Protein AF-A0A6A7GD07-F1 (afdb_monomer_lite)

Structure (mmCIF, N/CA/C/O backbone):
data_AF-A0A6A7GD07-F1
#
_entry.id   AF-A0A6A7GD07-F1
#
loop_
_atom_site.group_PDB
_atom_site.id
_atom_site.type_symbol
_atom_site.label_atom_id
_atom_site.label_alt_id
_atom_site.label_comp_id
_atom_site.label_asym_id
_atom_site.label_entity_id
_atom_site.label_seq_id
_atom_site.pdbx_PDB_ins_code
_atom_site.Cartn_x
_atom_site.Cartn_y
_atom_site.Cartn_z
_atom_site.occupancy
_atom_site.B_iso_or_equiv
_atom_site.auth_seq_id
_atom_site.auth_comp_id
_atom_site.auth_asym_id
_atom_site.auth_atom_id
_atom_site.pdbx_PDB_model_num
ATOM 1 N N . MET A 1 1 ? -8.972 7.023 -4.562 1.00 91.44 1 MET A N 1
ATOM 2 C CA . MET A 1 1 ? -9.581 6.173 -3.518 1.00 91.44 1 MET A CA 1
ATOM 3 C C . MET A 1 1 ? -8.975 6.447 -2.144 1.00 91.44 1 MET A C 1
ATOM 5 O O . MET A 1 1 ? -9.642 7.094 -1.356 1.00 91.44 1 MET A O 1
ATOM 9 N N . GLY A 1 2 ? -7.717 6.067 -1.870 1.00 95.56 2 GLY A N 1
ATOM 10 C CA . GLY A 1 2 ? -7.106 6.215 -0.533 1.00 95.56 2 GLY A CA 1
ATOM 11 C C . GLY A 1 2 ? -7.203 7.604 0.108 1.00 95.56 2 GLY A C 1
ATOM 12 O O . GLY A 1 2 ? -7.513 7.719 1.286 1.00 95.56 2 GLY A O 1
ATOM 13 N N . TYR A 1 3 ? -7.034 8.664 -0.684 1.00 97.50 3 TYR A N 1
ATOM 14 C CA . TYR A 1 3 ? -7.152 10.048 -0.211 1.00 97.50 3 TYR A CA 1
ATOM 15 C C . TYR A 1 3 ? -8.565 10.398 0.274 1.00 97.50 3 TYR A C 1
ATOM 17 O O . TYR A 1 3 ? -8.708 11.039 1.307 1.00 97.50 3 TYR A O 1
ATOM 25 N N . ALA A 1 4 ? -9.601 9.929 -0.427 1.00 96.69 4 ALA A N 1
ATOM 26 C CA . ALA A 1 4 ? -10.990 10.150 -0.029 1.00 96.69 4 ALA A CA 1
ATOM 27 C C . ALA A 1 4 ? -11.336 9.381 1.257 1.00 96.69 4 ALA A C 1
ATOM 29 O O . ALA A 1 4 ? -12.086 9.879 2.088 1.00 96.69 4 ALA A O 1
ATOM 30 N N . LEU A 1 5 ? -10.752 8.191 1.452 1.00 97.00 5 LEU A N 1
ATOM 31 C CA . LEU A 1 5 ? -10.888 7.440 2.705 1.00 97.00 5 LEU A CA 1
ATOM 32 C C . LEU A 1 5 ? -10.209 8.169 3.868 1.00 97.00 5 LEU A C 1
ATOM 34 O O . LEU A 1 5 ? -10.789 8.263 4.945 1.00 97.00 5 LEU A O 1
ATOM 38 N N . ALA A 1 6 ? -9.009 8.712 3.643 1.00 97.75 6 ALA A N 1
ATOM 39 C CA . ALA A 1 6 ? -8.290 9.503 4.636 1.00 97.75 6 ALA A CA 1
ATOM 40 C C . ALA A 1 6 ? -9.075 10.765 5.035 1.00 97.75 6 ALA A C 1
ATOM 42 O O . ALA A 1 6 ? -9.211 11.054 6.221 1.00 97.75 6 ALA A O 1
ATOM 43 N N . GLU A 1 7 ? -9.636 11.481 4.058 1.00 97.38 7 GLU A N 1
ATOM 44 C CA . GLU A 1 7 ? -10.484 12.649 4.303 1.00 97.38 7 GLU A CA 1
ATOM 45 C C . GLU A 1 7 ? -11.758 12.275 5.070 1.00 97.38 7 GLU A C 1
ATOM 47 O O . GLU A 1 7 ? -12.036 12.868 6.108 1.00 97.38 7 GLU A O 1
ATOM 52 N N . ALA A 1 8 ? -12.481 11.238 4.635 1.00 97.31 8 ALA A N 1
ATOM 53 C CA . ALA A 1 8 ? -13.693 10.781 5.311 1.00 97.31 8 ALA A CA 1
ATOM 54 C C . ALA A 1 8 ? -13.424 10.344 6.761 1.00 97.31 8 ALA A C 1
ATOM 56 O O . ALA A 1 8 ? -14.155 10.737 7.669 1.00 97.31 8 ALA A O 1
ATOM 57 N N . ALA A 1 9 ? -12.353 9.580 7.003 1.00 97.50 9 ALA A N 1
ATOM 58 C CA . ALA A 1 9 ? -11.953 9.181 8.351 1.00 97.50 9 ALA A CA 1
ATOM 59 C C . ALA A 1 9 ? -11.631 10.401 9.226 1.00 97.50 9 ALA A C 1
ATOM 61 O O 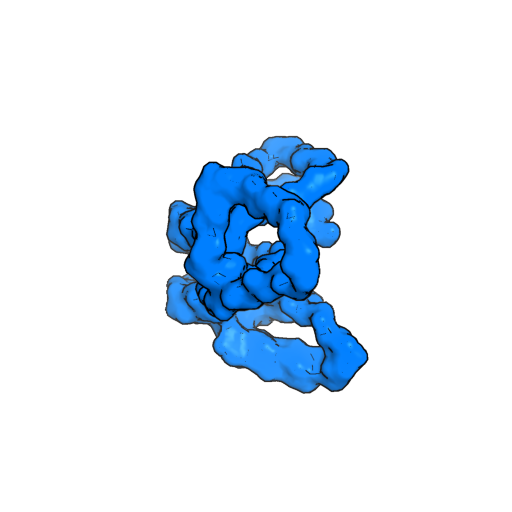. ALA A 1 9 ? -12.073 10.472 10.375 1.00 97.50 9 ALA A O 1
ATOM 62 N N . LYS A 1 10 ? -10.925 11.394 8.670 1.00 97.69 10 LYS A N 1
ATOM 63 C CA . LYS A 1 10 ? -10.626 12.643 9.374 1.00 97.69 10 LYS A CA 1
ATOM 64 C C . LYS A 1 10 ? -11.896 13.431 9.703 1.00 97.69 10 LYS A C 1
ATOM 66 O O . LYS A 1 10 ? -12.039 13.891 10.832 1.00 97.69 10 LYS A O 1
ATOM 71 N N . THR A 1 11 ? -12.833 13.553 8.761 1.00 97.19 11 THR A N 1
ATOM 72 C CA . THR A 1 11 ? -14.136 14.208 8.981 1.00 97.19 11 THR A CA 1
ATOM 73 C C . THR A 1 11 ? -14.947 13.527 10.084 1.00 97.19 11 THR A C 1
ATOM 75 O O . THR A 1 11 ? -15.644 14.202 10.835 1.00 97.19 11 THR A O 1
ATOM 78 N N . LEU A 1 12 ? -14.822 12.205 10.226 1.00 97.62 12 LEU A N 1
ATOM 79 C CA . LEU A 1 12 ? -15.453 11.428 11.297 1.00 97.62 12 LEU A CA 1
ATOM 80 C C . LEU A 1 12 ? -14.703 11.497 12.643 1.00 97.62 12 LEU A C 1
ATOM 82 O O . LEU A 1 12 ? -15.128 10.864 13.606 1.00 97.62 12 LEU A O 1
ATOM 86 N N . GLY A 1 13 ? -13.616 12.271 12.730 1.00 97.62 13 GLY A N 1
ATOM 87 C CA . GLY A 1 13 ? -12.882 12.529 13.971 1.00 97.62 13 GLY A CA 1
ATOM 88 C C . GLY A 1 13 ? -11.681 11.615 14.223 1.00 97.62 13 GLY A C 1
ATOM 89 O O . GLY A 1 13 ? -11.106 11.674 15.308 1.00 97.62 13 GLY A O 1
ATOM 90 N N . ALA A 1 14 ? -11.272 10.788 13.255 1.00 97.88 14 ALA A N 1
ATOM 91 C CA . ALA A 1 14 ? -10.079 9.959 13.404 1.00 97.88 14 ALA A CA 1
ATOM 92 C C . ALA A 1 14 ? -8.781 10.785 13.326 1.00 97.88 14 ALA A C 1
ATOM 94 O O . ALA A 1 14 ? -8.679 11.769 12.584 1.00 97.88 14 ALA A O 1
ATOM 95 N N . ASN A 1 15 ? -7.748 10.322 14.032 1.00 98.25 15 ASN A N 1
ATOM 96 C CA . ASN A 1 15 ? -6.368 10.722 13.767 1.00 98.25 15 ASN A CA 1
ATOM 97 C C . ASN A 1 15 ? -5.856 9.898 12.582 1.00 98.25 15 ASN A C 1
ATOM 99 O O . ASN A 1 15 ? -5.840 8.671 12.642 1.00 98.25 15 ASN A O 1
ATOM 103 N N . VAL A 1 16 ? -5.484 10.564 11.488 1.00 98.31 16 VAL A N 1
ATOM 104 C CA . VAL A 1 16 ? -5.184 9.890 10.218 1.00 98.31 16 VAL A CA 1
ATOM 105 C C . VAL A 1 16 ? -3.720 10.067 9.852 1.00 98.31 16 VAL A C 1
ATOM 107 O O . VAL A 1 16 ? -3.241 11.196 9.732 1.00 98.31 16 VAL A O 1
ATOM 110 N N . ILE A 1 17 ? -3.055 8.939 9.603 1.00 98.56 17 ILE A N 1
ATOM 111 C CA . ILE A 1 17 ? -1.735 8.861 8.979 1.00 98.56 17 ILE A CA 1
ATOM 112 C C . ILE A 1 17 ? -1.931 8.364 7.547 1.00 98.56 17 ILE A C 1
ATOM 114 O O . ILE A 1 17 ? -2.460 7.276 7.319 1.00 98.56 17 ILE A O 1
ATOM 118 N N . LEU A 1 18 ? -1.503 9.160 6.571 1.00 98.44 18 LEU A N 1
ATOM 119 C CA . LEU A 1 18 ? -1.563 8.835 5.152 1.00 98.44 18 LEU A CA 1
ATOM 120 C C . LEU A 1 18 ? -0.148 8.626 4.607 1.00 98.44 18 LEU A C 1
ATOM 122 O O . LEU A 1 18 ? 0.557 9.586 4.289 1.00 98.44 18 LEU A O 1
ATOM 126 N N . VAL A 1 19 ? 0.245 7.359 4.454 1.00 98.50 19 VAL A N 1
ATOM 127 C CA . VAL A 1 19 ? 1.438 6.973 3.687 1.00 98.50 19 VAL A CA 1
ATOM 128 C C . VAL A 1 19 ? 1.064 6.929 2.208 1.00 98.50 19 VAL A C 1
ATOM 130 O O . VAL A 1 19 ? 0.170 6.176 1.819 1.00 98.50 19 VAL A O 1
ATOM 133 N N . SER A 1 20 ? 1.727 7.728 1.370 1.00 98.31 20 SER A N 1
ATOM 134 C CA . SER A 1 20 ? 1.368 7.828 -0.048 1.00 98.31 20 SER A CA 1
ATOM 135 C C . SER A 1 20 ? 2.564 7.823 -0.983 1.00 98.31 20 SER A C 1
ATOM 137 O O . SER A 1 20 ? 3.517 8.581 -0.809 1.00 98.31 20 SER A O 1
ATOM 139 N N . GLY A 1 21 ? 2.430 7.035 -2.052 1.00 97.19 21 GLY A N 1
ATOM 140 C CA . GLY A 1 21 ? 3.246 7.161 -3.254 1.00 97.19 21 GLY A CA 1
ATOM 141 C C . GLY A 1 21 ? 3.007 8.483 -4.005 1.00 97.19 21 GLY A C 1
ATOM 142 O O . GLY A 1 21 ? 2.107 9.255 -3.643 1.00 97.19 21 GLY A O 1
ATOM 143 N N . PRO A 1 22 ? 3.765 8.746 -5.085 1.00 95.50 22 PRO A N 1
ATOM 144 C CA . PRO A 1 22 ? 3.573 9.924 -5.926 1.00 95.50 22 PRO A CA 1
ATOM 145 C C . PRO A 1 22 ? 2.181 9.933 -6.573 1.00 95.50 22 PRO A C 1
ATOM 147 O O . PRO A 1 22 ? 1.750 8.939 -7.152 1.00 95.50 22 PRO A O 1
ATOM 150 N N . THR A 1 23 ? 1.483 11.064 -6.493 1.00 95.75 23 THR A N 1
ATOM 151 C CA . THR A 1 23 ? 0.158 11.258 -7.095 1.00 95.75 23 THR A CA 1
ATOM 152 C C . THR A 1 23 ? -0.097 12.739 -7.370 1.00 95.75 23 THR A C 1
ATOM 154 O O . THR A 1 23 ? 0.530 13.601 -6.755 1.00 95.75 23 THR A O 1
ATOM 157 N N . ASN A 1 24 ? -1.037 13.026 -8.271 1.00 95.25 24 ASN A N 1
ATOM 158 C CA . ASN A 1 24 ? -1.485 14.385 -8.594 1.00 95.25 24 ASN A CA 1
ATOM 159 C C . ASN A 1 24 ? -2.642 14.861 -7.697 1.00 95.25 24 ASN A C 1
ATOM 161 O O . ASN A 1 24 ? -3.201 15.927 -7.933 1.00 95.25 24 ASN A O 1
ATOM 165 N N . LEU A 1 25 ? -3.044 14.059 -6.707 1.00 95.56 25 LEU A N 1
ATOM 166 C CA . LEU A 1 25 ? -4.119 14.406 -5.781 1.00 95.56 25 LEU A CA 1
ATOM 167 C C . LEU A 1 25 ? -3.644 15.412 -4.728 1.00 95.56 25 LEU A C 1
ATOM 169 O O . LEU A 1 25 ? -2.542 15.291 -4.184 1.00 95.56 25 LEU A O 1
ATOM 173 N N . GLU A 1 26 ? -4.510 16.366 -4.398 1.00 95.06 26 GLU A N 1
ATOM 174 C CA . GLU A 1 26 ? -4.282 17.284 -3.286 1.00 95.06 26 GLU A CA 1
ATOM 175 C C . GLU A 1 26 ? -4.299 16.531 -1.957 1.00 95.06 26 GLU A C 1
ATOM 177 O O . GLU A 1 26 ? -5.126 15.650 -1.726 1.00 95.06 26 GLU A O 1
ATOM 182 N N . ARG A 1 27 ? -3.354 16.863 -1.077 1.00 94.25 27 ARG A N 1
ATOM 183 C CA . ARG A 1 27 ? -3.244 16.225 0.238 1.00 94.25 27 ARG A CA 1
ATOM 184 C C . ARG A 1 27 ? -4.442 16.635 1.099 1.00 94.25 27 ARG A C 1
ATOM 186 O O . ARG A 1 27 ? -4.711 17.836 1.175 1.00 94.25 27 ARG A O 1
ATOM 193 N N . PRO A 1 28 ? -5.115 15.690 1.783 1.00 93.81 28 PRO A N 1
ATOM 194 C CA . PRO A 1 28 ? -6.159 16.038 2.734 1.00 93.81 28 PRO A CA 1
ATOM 195 C C . PRO A 1 28 ? -5.602 16.967 3.816 1.00 93.81 28 PRO A C 1
ATOM 197 O O . PRO A 1 28 ? -4.434 16.866 4.201 1.00 93.81 28 PRO A O 1
ATOM 200 N N . LYS A 1 29 ? -6.425 17.895 4.300 1.00 93.44 29 LYS A N 1
ATOM 201 C CA . LYS A 1 29 ? -6.032 18.788 5.395 1.00 93.44 29 LYS A CA 1
ATOM 202 C C . LYS A 1 29 ? -6.016 18.016 6.712 1.00 93.44 29 LYS A C 1
ATOM 204 O O . LYS A 1 29 ? -6.795 17.089 6.895 1.00 93.44 29 LYS A O 1
ATOM 209 N N . GLU A 1 30 ? -5.150 18.437 7.634 1.00 95.00 30 GLU A N 1
ATOM 210 C CA . GLU A 1 30 ? -5.146 17.956 9.026 1.00 95.00 30 GLU A CA 1
ATOM 211 C C . GLU A 1 30 ? -4.945 16.434 9.198 1.00 95.00 30 GLU A C 1
ATOM 213 O O . GLU A 1 30 ? -5.362 15.855 10.208 1.00 95.00 30 GLU A O 1
ATOM 218 N N . VAL A 1 31 ? -4.279 15.800 8.229 1.00 97.00 31 VAL A N 1
ATOM 219 C CA . VAL A 1 31 ? -3.772 14.423 8.311 1.00 97.00 31 VAL A CA 1
ATOM 220 C C . VAL A 1 31 ? -2.244 14.442 8.388 1.00 97.00 31 VAL A C 1
ATOM 222 O O . VAL A 1 31 ? -1.598 15.297 7.775 1.00 97.00 31 VAL A O 1
ATOM 225 N N . GLU A 1 32 ? -1.646 13.503 9.119 1.00 98.00 32 GLU A N 1
ATOM 226 C CA . GLU A 1 32 ? -0.200 13.275 9.061 1.00 98.00 32 GLU A CA 1
ATOM 227 C C . GLU A 1 32 ? 0.126 12.649 7.702 1.00 98.00 32 GLU A C 1
ATOM 229 O O . GLU A 1 32 ? -0.387 11.585 7.361 1.00 98.00 32 GLU A O 1
ATOM 234 N N . PHE A 1 33 ? 0.950 13.314 6.894 1.00 98.06 33 PHE A N 1
ATOM 235 C CA . PHE A 1 33 ? 1.253 12.871 5.536 1.00 98.06 33 PHE A CA 1
ATOM 236 C C . PHE A 1 33 ? 2.700 12.398 5.412 1.00 98.06 33 PHE A C 1
ATOM 238 O O . PHE A 1 33 ? 3.628 13.187 5.595 1.00 98.06 33 PHE A O 1
ATOM 245 N N . ILE A 1 34 ? 2.886 11.133 5.026 1.00 98.31 34 ILE A N 1
ATOM 246 C CA . ILE A 1 34 ? 4.198 10.505 4.845 1.00 98.31 34 ILE A CA 1
ATOM 247 C C . ILE A 1 34 ? 4.390 10.1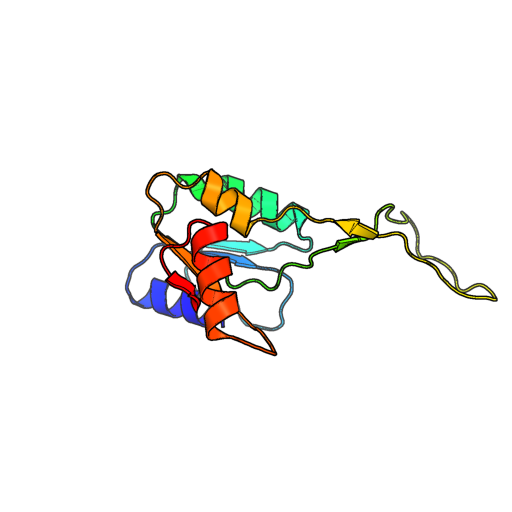83 3.351 1.00 98.31 34 ILE A C 1
ATOM 249 O O . ILE A 1 34 ? 3.844 9.192 2.854 1.00 98.31 34 ILE A O 1
ATOM 253 N N . PRO A 1 35 ? 5.129 11.015 2.594 1.00 98.00 35 PRO A N 1
ATOM 254 C CA . PRO A 1 35 ? 5.412 10.742 1.192 1.00 98.00 35 PRO A CA 1
ATOM 255 C C . PRO A 1 35 ? 6.472 9.651 1.047 1.00 98.00 35 PRO A C 1
ATOM 257 O O . PRO A 1 35 ? 7.520 9.707 1.683 1.00 98.00 35 PRO A O 1
ATOM 260 N N . VAL A 1 36 ? 6.235 8.723 0.129 1.00 98.31 36 VAL A N 1
ATOM 261 C CA . VAL A 1 36 ? 7.182 7.672 -0.258 1.00 98.31 36 VAL A CA 1
ATOM 262 C C . VAL A 1 36 ? 7.266 7.582 -1.778 1.00 98.31 36 VAL A C 1
ATOM 264 O O . VAL A 1 36 ? 6.368 8.021 -2.497 1.00 98.31 36 VAL A O 1
ATOM 267 N N . LYS A 1 37 ? 8.359 7.032 -2.297 1.00 96.62 37 LYS A N 1
ATOM 268 C CA . LYS A 1 37 ? 8.593 6.853 -3.739 1.00 96.62 37 LYS A CA 1
ATOM 269 C C . LYS A 1 37 ? 8.755 5.397 -4.141 1.00 96.62 37 LYS A C 1
ATOM 271 O O . LYS A 1 37 ? 8.516 5.067 -5.300 1.00 96.62 37 LYS A O 1
ATOM 276 N N . SER A 1 38 ? 9.159 4.534 -3.214 1.00 96.69 38 SER A N 1
ATOM 277 C CA . SER A 1 38 ? 9.410 3.119 -3.479 1.00 96.69 38 SER A CA 1
ATOM 278 C C . SER A 1 38 ? 8.605 2.211 -2.552 1.00 96.69 38 SER A C 1
ATOM 280 O O . SER A 1 38 ? 8.135 2.628 -1.495 1.00 96.69 38 SER A O 1
ATOM 282 N N . ALA A 1 39 ? 8.464 0.941 -2.940 1.00 97.31 39 ALA A N 1
ATOM 283 C CA . ALA A 1 39 ? 7.848 -0.073 -2.087 1.00 97.31 39 ALA A CA 1
ATOM 284 C C . ALA A 1 39 ? 8.638 -0.301 -0.785 1.00 97.31 39 ALA A C 1
ATOM 286 O O . ALA A 1 39 ? 8.040 -0.620 0.235 1.00 97.31 39 ALA A O 1
ATOM 287 N N . ILE A 1 40 ? 9.963 -0.109 -0.808 1.00 97.31 40 ILE A N 1
ATOM 288 C CA . ILE A 1 40 ? 10.821 -0.224 0.380 1.00 97.31 40 ILE A CA 1
ATOM 289 C C . ILE A 1 40 ? 10.574 0.943 1.337 1.00 97.31 40 ILE A C 1
ATOM 291 O O . ILE A 1 40 ? 10.300 0.713 2.508 1.00 97.31 40 ILE A O 1
ATOM 295 N N . GLU A 1 41 ? 10.559 2.177 0.830 1.00 98.19 41 GLU A N 1
ATOM 296 C CA . GLU A 1 41 ? 10.214 3.350 1.645 1.00 98.19 41 GLU A CA 1
ATOM 297 C C . GLU A 1 41 ? 8.798 3.228 2.223 1.00 98.19 41 GLU A C 1
ATOM 299 O O . GLU A 1 41 ? 8.567 3.558 3.382 1.00 98.19 41 GLU A O 1
ATOM 304 N N . MET A 1 42 ? 7.842 2.716 1.436 1.00 98.62 42 MET A N 1
ATOM 305 C CA . MET A 1 42 ? 6.485 2.457 1.920 1.00 98.62 42 MET A CA 1
ATOM 306 C C . MET A 1 42 ? 6.462 1.404 3.026 1.00 98.62 42 MET A C 1
ATOM 308 O O . MET A 1 42 ? 5.759 1.589 4.013 1.00 98.62 42 MET A O 1
ATOM 312 N N . TYR A 1 43 ? 7.224 0.319 2.874 1.00 98.50 43 TYR A N 1
ATOM 313 C CA . TYR A 1 43 ? 7.353 -0.722 3.890 1.00 98.50 43 TYR A CA 1
ATOM 314 C C . TYR A 1 43 ? 7.871 -0.127 5.206 1.00 98.50 43 TYR A C 1
ATOM 316 O O . TYR A 1 43 ? 7.243 -0.296 6.248 1.00 98.50 43 TYR A O 1
ATOM 324 N N . GLU A 1 44 ? 8.971 0.623 5.155 1.00 98.50 44 GLU A N 1
ATOM 325 C CA . GLU A 1 44 ? 9.569 1.258 6.334 1.00 98.50 44 GLU A CA 1
ATOM 326 C C . GLU A 1 44 ? 8.605 2.252 6.994 1.00 98.50 44 GLU A C 1
ATOM 328 O O . GLU A 1 44 ? 8.374 2.179 8.201 1.00 98.50 44 GLU A O 1
ATOM 333 N N . ALA A 1 45 ? 7.976 3.125 6.199 1.00 98.56 45 ALA A N 1
ATOM 334 C CA . ALA A 1 45 ? 6.987 4.086 6.677 1.00 98.56 45 ALA A CA 1
ATOM 335 C C . ALA A 1 45 ? 5.807 3.400 7.379 1.00 98.56 45 ALA A C 1
ATOM 337 O O . ALA A 1 45 ? 5.452 3.783 8.494 1.00 98.56 45 ALA A O 1
ATOM 338 N N . VAL A 1 46 ? 5.227 2.366 6.760 1.00 98.38 46 VAL A N 1
ATOM 339 C CA . VAL A 1 46 ? 4.108 1.606 7.333 1.00 98.38 46 VAL A CA 1
ATOM 340 C C . VAL A 1 46 ? 4.515 0.973 8.659 1.00 98.38 46 VAL A C 1
ATOM 342 O O . VAL A 1 46 ? 3.841 1.188 9.663 1.00 98.38 46 VAL A O 1
ATOM 345 N N . PHE A 1 47 ? 5.629 0.239 8.703 1.00 98.25 47 PHE A N 1
ATOM 346 C CA . PHE A 1 47 ? 6.014 -0.486 9.916 1.00 98.25 47 PHE A CA 1
ATOM 347 C C . PHE A 1 47 ? 6.573 0.404 11.025 1.00 98.25 47 PHE A C 1
ATOM 349 O O . PHE A 1 47 ? 6.538 -0.011 12.176 1.00 98.25 47 PHE A O 1
ATOM 356 N N . SER A 1 48 ? 6.989 1.638 10.723 1.00 98.12 48 SER A N 1
ATOM 357 C CA . SER A 1 48 ? 7.297 2.635 11.758 1.00 98.12 48 SER A CA 1
ATOM 358 C C . SER A 1 48 ? 6.069 3.147 12.522 1.00 98.12 48 SER A C 1
ATOM 360 O O . SER A 1 48 ? 6.235 3.751 13.573 1.00 98.12 48 SER A O 1
ATOM 362 N N . LYS A 1 49 ? 4.852 2.928 12.000 1.00 98.00 49 LYS A N 1
ATOM 363 C CA . LYS A 1 49 ? 3.591 3.437 12.572 1.00 98.00 49 LYS A CA 1
ATOM 364 C C . LYS A 1 49 ? 2.573 2.346 12.895 1.00 98.00 49 LYS A C 1
ATOM 366 O O . LYS A 1 49 ? 1.621 2.596 13.622 1.00 98.00 49 LYS A O 1
ATOM 371 N N . PHE A 1 50 ? 2.730 1.148 12.334 1.00 98.00 50 PHE A N 1
ATOM 372 C CA . PHE A 1 50 ? 1.693 0.112 12.350 1.00 98.00 50 PHE A CA 1
ATOM 373 C C . PHE A 1 50 ? 1.279 -0.342 13.760 1.00 98.00 50 PHE A C 1
ATOM 375 O O . PHE A 1 50 ? 0.113 -0.659 13.981 1.00 98.00 50 PHE A O 1
ATOM 382 N N . GLU A 1 51 ? 2.203 -0.344 14.719 1.00 96.38 51 GLU A N 1
ATOM 383 C CA . GLU A 1 51 ? 1.899 -0.709 16.110 1.00 96.38 51 GLU A CA 1
ATOM 384 C C . GLU A 1 51 ? 1.052 0.350 16.838 1.00 96.38 51 GLU A C 1
ATOM 386 O O . GLU A 1 51 ? 0.386 0.028 17.816 1.00 96.38 51 GLU A O 1
ATOM 391 N N . GLU A 1 52 ? 1.031 1.592 16.345 1.00 96.00 52 GLU A N 1
ATOM 392 C CA . GLU A 1 52 ? 0.354 2.734 16.974 1.00 96.00 52 GLU A CA 1
ATOM 393 C C . GLU A 1 52 ? -1.078 2.959 16.459 1.00 96.00 52 GLU A C 1
ATOM 395 O O . GLU A 1 52 ? -1.787 3.819 16.980 1.00 96.00 52 GLU A O 1
ATOM 400 N N . VAL A 1 53 ? -1.512 2.235 15.420 1.00 97.81 53 VAL A N 1
ATOM 401 C CA . VAL A 1 53 ? -2.826 2.447 14.787 1.00 97.81 53 VAL A CA 1
ATOM 402 C C . VAL A 1 53 ? -3.841 1.393 15.206 1.00 97.81 53 VAL A C 1
ATOM 404 O O . VAL A 1 53 ? -3.501 0.228 15.363 1.00 97.81 53 VAL A O 1
ATOM 407 N N . ASP A 1 54 ? -5.116 1.772 15.291 1.00 98.25 54 ASP A N 1
ATOM 408 C CA . ASP A 1 54 ? -6.220 0.828 15.519 1.00 98.25 54 ASP A CA 1
ATOM 409 C C . ASP A 1 54 ? -6.744 0.204 14.214 1.00 98.25 54 ASP A C 1
ATOM 411 O O . ASP A 1 54 ? -7.253 -0.919 14.198 1.00 98.25 54 ASP A O 1
ATOM 415 N N . ILE A 1 55 ? -6.648 0.942 13.103 1.00 98.38 55 ILE A N 1
ATOM 416 C CA . ILE A 1 55 ? -7.190 0.574 11.789 1.00 98.38 55 ILE A CA 1
ATOM 417 C C . ILE A 1 55 ? -6.138 0.858 10.720 1.00 98.38 55 ILE A C 1
ATOM 419 O O . ILE A 1 55 ? -5.586 1.955 10.658 1.00 98.38 55 ILE A O 1
ATOM 423 N N . ALA A 1 56 ? -5.905 -0.107 9.833 1.00 98.31 56 ALA A N 1
ATOM 424 C CA . ALA A 1 56 ? -4.994 0.037 8.708 1.00 98.31 56 ALA A CA 1
ATOM 425 C C . ALA A 1 56 ? -5.687 -0.314 7.388 1.00 98.31 56 ALA A C 1
ATOM 427 O O . ALA A 1 56 ? -6.192 -1.421 7.209 1.00 98.31 56 ALA A O 1
ATOM 428 N N . ILE A 1 57 ? -5.690 0.634 6.447 1.00 98.25 57 ILE A N 1
ATOM 429 C CA . ILE A 1 57 ? -6.356 0.502 5.145 1.00 98.25 57 ILE A CA 1
ATOM 430 C C . ILE A 1 57 ? -5.303 0.465 4.030 1.00 98.25 57 ILE A C 1
ATOM 432 O O . ILE A 1 57 ? -4.812 1.499 3.570 1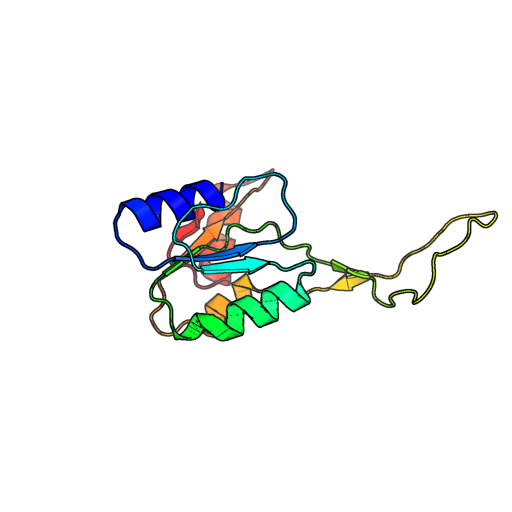.00 98.25 57 ILE A O 1
ATOM 436 N N . ALA A 1 58 ? -4.969 -0.735 3.560 1.00 97.25 58 ALA A N 1
ATOM 437 C CA . ALA A 1 58 ? -3.970 -0.972 2.523 1.00 97.25 58 ALA A CA 1
ATOM 438 C C . ALA A 1 58 ? -4.557 -0.781 1.113 1.00 97.25 58 ALA A C 1
ATOM 440 O O . ALA A 1 58 ? -4.863 -1.738 0.402 1.00 97.25 58 ALA A O 1
ATOM 441 N N . CYS A 1 59 ? -4.720 0.482 0.714 1.00 95.75 59 CYS A N 1
ATOM 442 C CA . CYS A 1 59 ? -5.290 0.877 -0.582 1.00 95.75 59 CYS A CA 1
ATOM 443 C C . CYS A 1 59 ? -4.250 1.216 -1.668 1.00 95.75 59 CYS A C 1
ATOM 445 O O . CYS A 1 59 ? -4.620 1.456 -2.818 1.00 95.75 59 CYS A O 1
ATOM 447 N N . ALA A 1 60 ? -2.964 1.294 -1.316 1.00 95.56 60 ALA A N 1
ATOM 448 C CA . ALA A 1 60 ? -1.908 1.624 -2.263 1.00 95.56 60 ALA A CA 1
ATOM 449 C C . ALA A 1 60 ? -1.670 0.473 -3.255 1.00 95.56 60 ALA A C 1
ATOM 451 O O . ALA A 1 60 ? -1.557 -0.688 -2.863 1.00 95.56 60 ALA A O 1
ATOM 452 N N . ALA A 1 61 ? -1.525 0.806 -4.539 1.00 94.44 61 ALA A N 1
ATOM 453 C CA . ALA A 1 61 ? -1.096 -0.134 -5.572 1.00 94.44 61 ALA A CA 1
ATOM 454 C C . ALA A 1 61 ? 0.436 -0.275 -5.539 1.00 94.44 61 ALA A C 1
ATOM 456 O O . ALA A 1 61 ? 1.157 0.361 -6.308 1.00 94.44 61 ALA A O 1
ATOM 457 N N . VAL A 1 62 ? 0.938 -1.052 -4.580 1.00 94.94 62 VAL A N 1
ATOM 458 C CA . VAL A 1 62 ? 2.377 -1.282 -4.398 1.00 94.94 62 VAL A CA 1
ATOM 459 C C . VAL A 1 62 ? 2.889 -2.216 -5.490 1.00 94.94 62 VAL A C 1
ATOM 461 O O . VAL A 1 62 ? 2.304 -3.266 -5.729 1.00 94.94 62 VAL A O 1
ATOM 464 N N . ALA A 1 63 ? 3.983 -1.844 -6.154 1.00 95.44 63 ALA A N 1
ATOM 465 C CA . ALA A 1 63 ? 4.577 -2.672 -7.198 1.00 95.44 63 ALA A CA 1
ATOM 466 C C . ALA A 1 63 ? 5.148 -3.980 -6.622 1.00 95.44 63 ALA A C 1
ATOM 468 O O . ALA A 1 63 ? 5.935 -3.944 -5.676 1.00 95.44 63 ALA A O 1
ATOM 469 N N . ASP A 1 64 ? 4.840 -5.118 -7.249 1.00 94.44 64 ASP A N 1
ATOM 470 C CA . ASP A 1 64 ? 5.315 -6.444 -6.818 1.00 94.44 64 ASP A CA 1
ATOM 471 C C . ASP A 1 64 ? 6.823 -6.657 -7.019 1.00 94.44 64 ASP A C 1
ATOM 473 O O . ASP A 1 64 ? 7.442 -7.497 -6.361 1.00 94.44 64 ASP A O 1
ATOM 477 N N . TYR A 1 65 ? 7.429 -5.897 -7.931 1.00 97.12 65 TYR A N 1
ATOM 478 C CA . TYR A 1 65 ? 8.833 -6.012 -8.308 1.00 97.12 65 TYR A CA 1
ATOM 479 C C . TYR A 1 65 ? 9.518 -4.642 -8.319 1.00 97.12 65 TYR A C 1
ATOM 481 O O . TYR A 1 65 ? 8.891 -3.605 -8.539 1.00 97.12 65 TYR A O 1
ATOM 489 N N . ARG A 1 66 ? 10.833 -4.645 -8.105 1.00 95.62 66 ARG A N 1
ATOM 490 C CA . ARG A 1 66 ? 11.736 -3.498 -8.268 1.00 95.62 66 ARG A CA 1
ATOM 491 C C . ARG A 1 66 ? 12.925 -3.887 -9.134 1.00 95.62 66 ARG A C 1
ATOM 493 O O . ARG A 1 66 ? 13.224 -5.071 -9.273 1.00 95.62 66 ARG A O 1
ATOM 500 N N . ILE A 1 67 ? 13.640 -2.894 -9.652 1.00 95.62 67 ILE A N 1
ATOM 501 C CA . ILE A 1 67 ? 14.939 -3.111 -10.295 1.00 95.62 67 ILE A CA 1
ATOM 502 C C . ILE A 1 67 ? 15.883 -3.787 -9.294 1.00 95.62 67 ILE A C 1
ATOM 504 O O . ILE A 1 67 ? 16.012 -3.340 -8.153 1.00 95.62 67 ILE A O 1
ATOM 508 N N . LYS A 1 68 ? 16.515 -4.884 -9.720 1.00 95.00 68 LYS A N 1
ATOM 509 C CA . LYS A 1 68 ? 17.464 -5.639 -8.897 1.00 95.00 68 LYS A CA 1
ATOM 510 C C . LYS A 1 68 ? 18.715 -4.815 -8.598 1.00 95.00 68 LYS A C 1
ATOM 512 O O . LYS A 1 68 ? 19.136 -4.771 -7.447 1.00 95.00 68 LYS A O 1
ATOM 517 N N . GLU A 1 69 ? 19.246 -4.124 -9.607 1.00 92.69 69 GLU A N 1
ATOM 518 C CA . GLU A 1 69 ? 20.425 -3.260 -9.498 1.00 92.69 69 GLU A CA 1
ATOM 519 C C . GLU A 1 69 ? 20.144 -1.874 -10.086 1.00 92.69 69 GLU A C 1
ATOM 521 O O . GLU A 1 69 ? 19.992 -1.702 -11.297 1.00 92.69 69 GLU A O 1
ATOM 526 N N . TYR A 1 70 ? 20.027 -0.867 -9.218 1.00 90.81 70 TYR A N 1
ATOM 527 C CA . TYR A 1 70 ? 19.789 0.509 -9.645 1.00 90.81 70 TYR A CA 1
ATOM 528 C C . TYR A 1 70 ? 21.067 1.126 -10.217 1.00 90.81 70 TYR A C 1
ATOM 530 O O . TYR A 1 70 ? 22.096 1.184 -9.547 1.00 90.81 70 TYR A O 1
ATOM 538 N N . SER A 1 71 ? 20.981 1.664 -11.434 1.00 91.69 71 SER A N 1
ATOM 539 C CA . SER A 1 71 ? 22.064 2.474 -11.994 1.00 91.69 71 SER A CA 1
ATOM 540 C C . SER A 1 71 ? 22.195 3.795 -11.232 1.00 91.69 71 SER A C 1
ATOM 542 O O . SER A 1 71 ? 21.216 4.517 -11.046 1.00 91.69 71 SER A O 1
ATOM 544 N N . THR A 1 72 ? 23.422 4.156 -10.856 1.00 94.44 72 THR A N 1
ATOM 545 C CA . THR A 1 72 ? 23.750 5.450 -10.230 1.00 94.44 72 THR A CA 1
ATOM 546 C C . THR A 1 72 ? 23.831 6.599 -11.237 1.00 94.44 72 THR A C 1
ATOM 548 O O . THR A 1 72 ? 23.965 7.760 -10.856 1.00 94.44 72 THR A O 1
ATOM 551 N N . SER A 1 73 ? 23.746 6.296 -12.535 1.00 94.62 73 SER A N 1
ATOM 552 C CA . SER A 1 73 ? 23.803 7.279 -13.615 1.00 94.62 73 SER A CA 1
ATOM 553 C C . SER A 1 73 ? 22.731 7.019 -14.672 1.00 94.62 73 SER A C 1
ATOM 555 O O . SER A 1 73 ? 22.201 5.912 -14.804 1.00 94.62 73 SER A O 1
ATOM 557 N N . LYS A 1 74 ? 22.392 8.056 -15.446 1.00 93.50 74 LYS A N 1
ATOM 558 C CA . LYS A 1 74 ? 21.461 7.927 -16.571 1.00 93.50 74 LYS A CA 1
ATOM 559 C C . LYS A 1 74 ? 22.013 6.902 -17.565 1.00 93.50 74 LYS A C 1
ATOM 561 O O . LYS A 1 74 ? 23.045 7.149 -18.188 1.00 93.50 74 LYS A O 1
ATOM 566 N N . ILE A 1 75 ? 21.294 5.795 -17.740 1.00 92.44 75 ILE A N 1
ATOM 567 C CA . ILE A 1 75 ? 21.606 4.792 -18.761 1.00 92.44 75 ILE A CA 1
ATOM 568 C C . ILE A 1 75 ? 21.509 5.485 -20.125 1.00 92.44 75 ILE A C 1
ATOM 570 O O . ILE A 1 75 ? 20.471 6.054 -20.479 1.00 92.44 75 ILE A O 1
ATOM 574 N N . LYS A 1 76 ? 22.625 5.525 -20.857 1.00 91.38 76 LYS A N 1
ATOM 575 C CA . LYS A 1 76 ? 22.676 6.127 -22.192 1.00 91.38 76 LYS A CA 1
ATOM 576 C C . LYS A 1 76 ? 21.995 5.200 -23.191 1.00 91.38 76 LYS A C 1
ATOM 578 O O . LYS A 1 76 ? 22.012 3.986 -23.026 1.00 91.38 76 LYS A O 1
ATOM 583 N N . LYS A 1 77 ? 21.431 5.787 -24.246 1.00 92.12 77 LYS A N 1
ATOM 584 C CA . LYS A 1 77 ? 20.941 5.011 -25.383 1.00 92.12 77 LYS A CA 1
ATOM 585 C C . LYS A 1 77 ? 22.118 4.249 -26.001 1.00 92.12 77 LYS A C 1
ATOM 587 O O . LYS A 1 77 ? 23.158 4.853 -26.260 1.00 92.12 77 LYS A O 1
ATOM 592 N N . SER A 1 78 ? 21.926 2.962 -26.233 1.00 88.56 78 SER A N 1
ATOM 593 C CA . SER A 1 78 ? 22.834 2.085 -26.966 1.00 88.56 78 SER A CA 1
ATOM 594 C C . SER A 1 78 ? 22.068 1.391 -28.088 1.00 88.56 78 SER A C 1
ATOM 596 O O . SER A 1 78 ? 20.836 1.351 -28.059 1.00 88.56 78 SER A O 1
ATOM 598 N N . ASP A 1 79 ? 22.791 0.865 -29.072 1.00 91.12 79 ASP A N 1
ATOM 599 C CA . ASP A 1 79 ? 22.204 -0.027 -30.070 1.00 91.12 79 ASP A CA 1
ATOM 600 C C . ASP A 1 79 ? 21.855 -1.377 -29.415 1.00 91.12 79 ASP A C 1
ATOM 602 O O . ASP A 1 79 ? 22.595 -1.859 -28.554 1.00 91.12 79 ASP A O 1
ATOM 606 N N . GLY A 1 80 ? 20.726 -1.973 -29.810 1.00 90.31 80 GLY A N 1
ATOM 607 C CA . GLY A 1 80 ? 20.202 -3.223 -29.242 1.00 90.31 80 GLY A CA 1
ATOM 608 C C . GLY A 1 80 ? 19.161 -3.039 -28.129 1.00 90.31 80 GLY A C 1
ATOM 609 O O . GLY A 1 80 ? 18.718 -1.926 -27.840 1.00 90.31 80 GLY A O 1
ATOM 610 N N . ASP A 1 81 ? 18.755 -4.158 -27.524 1.00 92.62 81 ASP A N 1
ATOM 611 C CA . ASP A 1 81 ? 17.703 -4.199 -26.504 1.00 92.62 81 ASP A CA 1
ATOM 612 C C . ASP A 1 81 ? 18.232 -3.870 -25.101 1.00 92.62 81 ASP A C 1
ATOM 614 O O . ASP A 1 81 ? 19.321 -4.287 -24.700 1.00 92.62 81 ASP A O 1
ATOM 618 N N . LEU A 1 82 ? 17.422 -3.152 -24.317 1.00 91.62 82 LEU A N 1
ATOM 619 C CA . LEU A 1 82 ? 17.686 -2.879 -22.906 1.00 91.62 82 LEU A CA 1
ATOM 620 C C . LEU A 1 82 ? 16.961 -3.908 -22.037 1.00 91.62 82 LEU A C 1
ATOM 622 O O . LEU A 1 82 ? 15.736 -3.996 -22.062 1.00 91.62 82 LEU A O 1
ATOM 626 N N . THR A 1 83 ? 17.721 -4.6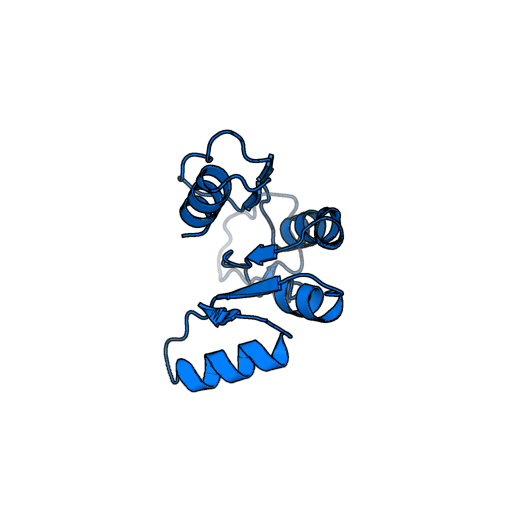49 -21.233 1.00 92.12 83 THR A N 1
ATOM 627 C CA . THR A 1 83 ? 17.179 -5.644 -20.300 1.00 92.12 83 THR A CA 1
ATOM 628 C C . THR A 1 83 ? 17.302 -5.150 -18.864 1.00 92.12 83 THR A C 1
ATOM 630 O O . THR A 1 83 ? 18.350 -4.645 -18.465 1.00 92.12 83 THR A O 1
ATOM 633 N N . PHE A 1 84 ? 16.240 -5.329 -18.077 1.00 93.75 84 PHE A N 1
ATOM 634 C CA . PHE A 1 84 ? 16.245 -5.072 -16.640 1.00 93.75 84 PHE A CA 1
ATOM 635 C C . PHE A 1 84 ? 16.004 -6.363 -15.867 1.00 93.75 84 PHE A C 1
ATOM 637 O O . PHE A 1 84 ? 14.991 -7.033 -16.065 1.00 93.75 84 PHE A O 1
ATOM 644 N N . GLU A 1 85 ? 16.899 -6.674 -14.934 1.00 96.69 85 GLU A N 1
ATOM 645 C CA . GLU A 1 85 ? 16.632 -7.700 -13.933 1.00 96.69 85 GLU A CA 1
ATOM 646 C C . GLU A 1 85 ? 15.768 -7.125 -12.810 1.00 96.69 85 GLU A C 1
ATOM 648 O O . GLU A 1 85 ? 16.036 -6.040 -12.283 1.00 96.69 85 GLU A O 1
ATOM 653 N N . LEU A 1 86 ? 14.734 -7.874 -12.427 1.00 97.88 86 LEU A N 1
ATOM 654 C CA . LEU A 1 86 ? 13.792 -7.485 -11.387 1.00 97.88 86 LEU A CA 1
ATOM 655 C C . LEU A 1 86 ? 13.896 -8.408 -10.172 1.00 97.88 86 LEU A C 1
ATOM 657 O O . LEU A 1 86 ? 14.026 -9.624 -10.299 1.00 97.88 86 LEU A O 1
ATOM 661 N N . SER A 1 87 ? 13.763 -7.818 -8.990 1.00 97.31 87 SER A N 1
ATOM 662 C CA . SER A 1 87 ? 13.661 -8.508 -7.704 1.00 97.31 87 SER A CA 1
ATOM 663 C C . SER A 1 87 ? 12.293 -8.251 -7.083 1.00 97.31 87 SER A C 1
ATOM 665 O O . SER A 1 87 ? 11.745 -7.159 -7.216 1.00 97.31 87 SER A O 1
ATOM 667 N N . ARG A 1 88 ? 11.739 -9.236 -6.369 1.00 97.56 88 ARG A N 1
ATOM 668 C CA . ARG A 1 88 ? 10.441 -9.086 -5.687 1.00 97.56 88 ARG A CA 1
ATOM 669 C C . ARG A 1 88 ? 10.522 -8.055 -4.566 1.00 97.56 88 ARG A C 1
ATOM 671 O O . ARG A 1 88 ? 11.490 -8.048 -3.800 1.00 97.56 88 ARG A O 1
ATOM 678 N N . ASN A 1 89 ? 9.506 -7.208 -4.460 1.00 97.56 89 ASN A N 1
ATOM 679 C CA . ASN A 1 89 ? 9.307 -6.324 -3.318 1.00 97.56 89 ASN A CA 1
ATOM 680 C C . ASN A 1 89 ? 8.747 -7.079 -2.111 1.00 97.56 89 ASN A C 1
ATOM 682 O O . ASN A 1 89 ? 8.163 -8.154 -2.274 1.00 97.56 89 ASN A O 1
ATOM 686 N N . PRO A 1 90 ? 8.947 -6.537 -0.896 1.00 95.88 90 PRO A N 1
ATOM 687 C CA . PRO A 1 90 ? 8.289 -7.067 0.282 1.00 95.88 90 PRO A CA 1
ATOM 688 C C . PRO A 1 90 ? 6.776 -6.908 0.144 1.00 95.88 90 PRO A C 1
ATOM 690 O O . PRO A 1 90 ? 6.268 -5.884 -0.315 1.00 95.88 90 PRO A O 1
ATOM 693 N N . ASP A 1 91 ? 6.057 -7.934 0.570 1.00 96.88 91 ASP A N 1
ATOM 694 C CA . ASP A 1 91 ? 4.605 -7.940 0.560 1.00 96.88 91 ASP A CA 1
ATOM 695 C C . ASP A 1 91 ? 4.090 -7.270 1.838 1.00 96.88 91 ASP A C 1
ATOM 697 O O . ASP A 1 91 ? 3.888 -7.920 2.863 1.00 96.88 91 ASP A O 1
ATOM 701 N N . ILE A 1 92 ? 3.932 -5.944 1.779 1.00 97.88 92 ILE A N 1
ATOM 702 C CA . ILE A 1 92 ? 3.578 -5.111 2.940 1.00 97.88 92 ILE A CA 1
ATOM 703 C C . ILE A 1 92 ? 2.289 -5.619 3.599 1.00 97.88 92 ILE A C 1
ATOM 705 O O . ILE A 1 92 ? 2.245 -5.781 4.813 1.00 97.88 92 ILE A O 1
ATOM 709 N N . LEU A 1 93 ? 1.259 -5.933 2.807 1.00 97.50 93 LEU A N 1
ATOM 710 C CA . LEU A 1 93 ? -0.028 -6.389 3.332 1.00 97.50 93 LEU A CA 1
ATOM 711 C C . LEU A 1 93 ? 0.070 -7.761 4.013 1.00 97.50 93 LEU A C 1
ATOM 713 O O . LEU A 1 93 ? -0.591 -7.980 5.024 1.00 97.50 93 LEU A O 1
ATOM 717 N N . MET A 1 94 ? 0.890 -8.678 3.481 1.00 97.56 94 MET A N 1
ATOM 718 C CA . MET A 1 94 ? 1.158 -9.949 4.167 1.00 97.56 94 MET A CA 1
ATOM 719 C C . MET A 1 94 ? 1.789 -9.705 5.529 1.00 97.56 94 MET A C 1
ATOM 721 O O . MET A 1 94 ? 1.332 -10.242 6.530 1.00 97.56 94 MET A O 1
ATOM 725 N N . GLU A 1 95 ? 2.842 -8.895 5.550 1.00 97.94 95 GLU A N 1
ATOM 726 C CA . GLU A 1 95 ? 3.618 -8.637 6.754 1.00 97.94 95 GLU A CA 1
ATOM 727 C C . GLU A 1 95 ? 2.768 -7.914 7.813 1.00 97.94 95 GLU A C 1
ATOM 729 O O . GLU A 1 95 ? 2.835 -8.256 8.990 1.00 97.94 95 GLU A O 1
ATOM 734 N N . MET A 1 96 ? 1.879 -6.999 7.407 1.00 98.12 96 MET A N 1
ATOM 735 C CA . MET A 1 96 ? 0.875 -6.402 8.298 1.00 98.12 96 MET A CA 1
ATOM 736 C C . MET A 1 96 ? -0.037 -7.471 8.905 1.00 98.12 96 MET A C 1
ATOM 738 O O . MET A 1 96 ? -0.281 -7.449 10.105 1.00 98.12 96 MET A O 1
ATOM 742 N N . GLY A 1 97 ? -0.510 -8.428 8.103 1.00 98.12 97 GLY A N 1
ATOM 743 C CA . GLY A 1 97 ? -1.332 -9.543 8.576 1.00 98.12 97 GLY A CA 1
ATOM 744 C C . GLY A 1 97 ? -0.618 -10.453 9.578 1.00 98.12 97 GLY A C 1
ATOM 745 O O . GLY A 1 97 ? -1.256 -10.951 10.505 1.00 98.12 97 GLY A O 1
ATOM 746 N N . VAL A 1 98 ? 0.697 -10.640 9.418 1.00 97.88 98 VAL A N 1
ATOM 747 C CA . VAL A 1 98 ? 1.549 -11.406 10.344 1.00 97.88 98 VAL A CA 1
ATOM 748 C C . VAL A 1 98 ? 1.803 -10.638 11.644 1.00 97.88 98 VAL A C 1
ATOM 750 O O . VAL A 1 98 ? 1.765 -11.235 12.715 1.00 97.88 98 VAL A O 1
ATOM 753 N N . ARG A 1 99 ? 2.059 -9.326 11.566 1.00 97.44 99 ARG A N 1
ATOM 754 C CA . ARG A 1 99 ? 2.371 -8.479 12.733 1.00 97.44 99 ARG A CA 1
ATOM 755 C C . ARG A 1 99 ? 1.150 -7.980 13.489 1.00 97.44 99 ARG A C 1
ATOM 757 O O . ARG A 1 99 ? 1.292 -7.486 14.601 1.00 97.44 99 ARG A O 1
ATOM 764 N N . LYS A 1 100 ? -0.029 -8.050 12.876 1.00 96.81 100 LYS A N 1
ATOM 765 C CA . LYS A 1 100 ? -1.282 -7.584 13.462 1.00 96.81 100 LYS A CA 1
ATOM 766 C C . LYS A 1 100 ? -1.531 -8.274 14.804 1.00 96.81 100 LYS A C 1
ATOM 768 O O . LYS A 1 100 ? -1.591 -9.499 14.877 1.00 96.81 100 LYS A O 1
ATOM 773 N N . ILE A 1 101 ? -1.745 -7.464 15.837 1.00 96.00 101 ILE A N 1
ATOM 774 C CA . ILE A 1 101 ? -2.107 -7.909 17.187 1.00 96.00 101 ILE A CA 1
ATOM 775 C C . ILE A 1 101 ? -3.597 -7.642 17.414 1.00 96.00 101 ILE A C 1
ATOM 777 O O . ILE A 1 101 ? -4.371 -8.557 17.681 1.00 96.00 101 ILE A O 1
ATOM 781 N N . ASN A 1 102 ? -4.006 -6.384 17.257 1.00 95.81 102 ASN A N 1
ATOM 782 C CA . ASN A 1 102 ? -5.362 -5.888 17.509 1.00 95.81 102 ASN A CA 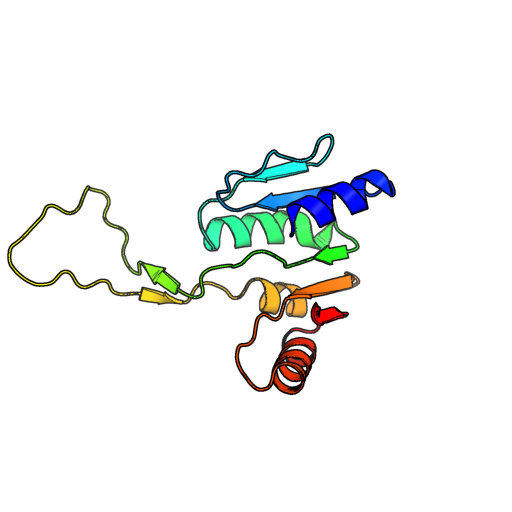1
ATOM 783 C C . ASN A 1 102 ? -5.891 -4.971 16.389 1.00 95.81 102 ASN A C 1
ATOM 785 O O . ASN A 1 102 ? -7.054 -4.570 16.434 1.00 95.81 102 ASN A O 1
ATOM 789 N N . GLN A 1 103 ? -5.068 -4.656 15.383 1.00 98.25 103 GLN A N 1
ATOM 790 C CA . GLN A 1 103 ? -5.431 -3.762 14.286 1.00 98.25 103 GLN A CA 1
ATOM 791 C C . GLN A 1 103 ? -6.574 -4.335 13.442 1.00 98.25 103 GLN A C 1
ATOM 793 O O . GLN A 1 103 ? -6.558 -5.509 13.070 1.00 98.25 103 GLN A O 1
ATOM 798 N N . HIS A 1 104 ? -7.522 -3.489 13.042 1.00 98.25 104 HIS A N 1
ATOM 799 C CA . HIS A 1 104 ? -8.445 -3.816 11.959 1.00 98.25 104 HIS A CA 1
ATOM 800 C C . HIS A 1 104 ? -7.749 -3.576 10.621 1.00 98.25 104 HIS A C 1
ATOM 802 O O . HIS A 1 104 ? -7.501 -2.437 10.231 1.00 98.25 104 HIS A O 1
ATOM 808 N N . LEU A 1 105 ? -7.417 -4.659 9.923 1.00 98.50 105 LEU A N 1
ATOM 809 C CA . LEU A 1 105 ? -6.670 -4.630 8.674 1.00 98.50 105 LEU A CA 1
ATOM 810 C C . LEU A 1 105 ? -7.613 -4.792 7.481 1.00 98.50 105 LEU A C 1
ATOM 812 O O . LEU A 1 105 ? -8.281 -5.817 7.337 1.00 98.50 105 LEU A O 1
ATOM 816 N N . ILE A 1 106 ? -7.647 -3.777 6.622 1.00 98.38 106 ILE A N 1
ATOM 817 C CA . ILE A 1 106 ? -8.478 -3.717 5.423 1.00 98.38 106 ILE A CA 1
ATOM 818 C C . ILE A 1 106 ? -7.582 -3.744 4.191 1.00 98.38 106 ILE A C 1
ATOM 820 O O . ILE A 1 106 ? -6.690 -2.907 4.045 1.00 98.38 106 ILE A O 1
ATOM 824 N N . GLY A 1 107 ? -7.825 -4.697 3.295 1.00 96.75 107 GLY A N 1
ATOM 825 C CA . GLY A 1 107 ? -7.144 -4.788 2.003 1.00 96.75 107 GLY A CA 1
ATOM 826 C C . GLY A 1 107 ? -8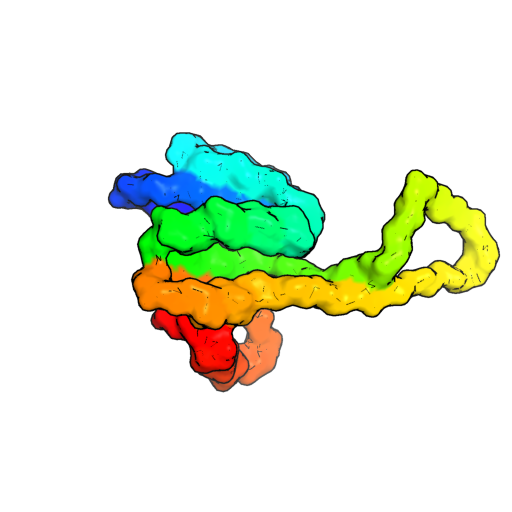.054 -4.413 0.839 1.00 96.75 107 GLY A C 1
ATOM 827 O O . GLY A 1 107 ? -9.265 -4.298 0.992 1.00 96.75 107 GLY A O 1
ATOM 828 N N . PHE A 1 108 ? -7.455 -4.261 -0.338 1.00 94.00 108 PHE A N 1
ATOM 829 C CA . PHE A 1 108 ? -8.172 -4.064 -1.598 1.00 94.00 108 PHE A CA 1
ATOM 830 C C . PHE A 1 108 ? -7.884 -5.217 -2.563 1.00 94.00 108 PHE A C 1
ATOM 832 O O . PHE A 1 108 ? -6.744 -5.695 -2.646 1.00 94.00 108 PHE A O 1
ATOM 839 N N . ALA A 1 109 ? -8.893 -5.652 -3.311 1.00 87.56 109 ALA A N 1
ATOM 840 C CA . ALA A 1 109 ? -8.770 -6.608 -4.404 1.00 87.56 109 ALA A CA 1
ATOM 841 C C . ALA A 1 109 ? -9.298 -5.993 -5.704 1.00 87.56 109 ALA A C 1
ATOM 843 O O . ALA A 1 109 ? -10.490 -5.779 -5.878 1.00 87.56 109 ALA A O 1
ATOM 844 N N . ALA A 1 110 ? -8.390 -5.748 -6.645 1.00 81.44 110 ALA A N 1
ATOM 845 C CA . ALA A 1 110 ? -8.737 -5.435 -8.022 1.00 81.44 110 ALA A CA 1
ATOM 846 C C . ALA A 1 110 ? -8.347 -6.643 -8.880 1.00 81.44 110 ALA A C 1
ATOM 848 O O . ALA A 1 110 ? -7.210 -6.738 -9.332 1.00 81.44 110 ALA A O 1
ATOM 849 N N . GLU A 1 111 ? -9.269 -7.595 -9.025 1.00 78.56 111 GLU A N 1
ATOM 850 C CA . GLU A 1 111 ? -9.070 -8.821 -9.807 1.00 78.56 111 GLU A CA 1
ATOM 851 C C . GLU A 1 111 ? -9.860 -8.754 -11.114 1.00 78.56 111 GLU A C 1
ATOM 853 O O . GLU A 1 111 ? -11.004 -8.295 -11.138 1.00 78.56 111 GLU A O 1
ATOM 858 N N . SER A 1 112 ? -9.258 -9.236 -12.202 1.00 77.94 112 SER A N 1
ATOM 859 C CA . SER A 1 112 ? -9.893 -9.245 -13.528 1.00 77.94 112 SER A CA 1
ATOM 860 C C . SER A 1 112 ? -10.799 -10.459 -13.752 1.00 77.94 112 SER A C 1
ATOM 862 O O . SER A 1 112 ? -11.701 -10.391 -14.579 1.00 77.94 112 SER A O 1
ATOM 864 N N . ASN A 1 113 ? -10.560 -11.559 -13.028 1.00 83.69 113 ASN A N 1
ATOM 865 C CA . ASN A 1 113 ? -11.288 -12.825 -13.138 1.00 83.69 113 ASN A CA 1
ATOM 866 C C . ASN A 1 113 ? -11.544 -13.402 -11.739 1.00 83.69 113 ASN A C 1
ATOM 868 O O . ASN A 1 113 ? -10.743 -13.184 -10.828 1.00 83.69 113 ASN A O 1
ATOM 872 N N . ASP A 1 114 ? -12.648 -14.138 -11.578 1.00 86.12 114 ASP A N 1
ATOM 873 C CA . ASP A 1 114 ? -13.008 -14.859 -10.345 1.00 86.12 114 ASP A CA 1
ATOM 874 C C . ASP A 1 114 ? -12.879 -14.008 -9.066 1.00 86.12 114 ASP A C 1
ATOM 876 O O . ASP A 1 114 ? -12.369 -14.451 -8.034 1.00 86.12 114 ASP A O 1
ATOM 880 N N . LEU A 1 115 ? -13.343 -12.752 -9.150 1.00 88.94 115 LEU A N 1
ATOM 881 C CA . LEU A 1 115 ? -13.141 -11.701 -8.145 1.00 88.94 115 LEU A CA 1
ATOM 882 C C . LEU A 1 115 ? -13.461 -12.165 -6.721 1.00 88.94 115 LEU A C 1
ATOM 884 O O . LEU A 1 115 ? -12.648 -11.976 -5.823 1.00 88.94 115 LEU A O 1
ATOM 888 N N . VAL A 1 116 ? -14.628 -12.781 -6.514 1.00 91.69 116 VAL A N 1
ATOM 889 C CA . VAL A 1 116 ? -15.086 -13.189 -5.176 1.00 91.69 116 VAL A CA 1
ATOM 890 C C . VAL A 1 116 ? -14.188 -14.280 -4.593 1.00 91.69 116 VAL A C 1
ATOM 892 O O . VAL A 1 116 ? -13.777 -14.184 -3.439 1.00 91.69 116 VAL A O 1
ATOM 895 N N . GLU A 1 117 ? -13.839 -15.296 -5.382 1.00 93.62 117 GLU A N 1
ATOM 896 C CA . GLU A 1 117 ? -12.999 -16.401 -4.916 1.00 93.62 117 GLU A CA 1
ATOM 897 C C . GLU A 1 117 ? -11.579 -15.920 -4.587 1.00 93.62 117 GLU A C 1
ATOM 899 O O . GLU A 1 117 ? -11.031 -16.246 -3.531 1.00 93.62 117 GLU A O 1
ATOM 904 N N . ASN A 1 118 ? -10.993 -15.097 -5.459 1.00 92.06 118 ASN A N 1
ATOM 905 C CA . ASN A 1 118 ? -9.664 -14.529 -5.246 1.00 92.06 118 ASN A CA 1
ATOM 906 C C . ASN A 1 118 ? -9.642 -13.548 -4.065 1.00 92.06 118 ASN A C 1
ATOM 908 O O . ASN A 1 118 ? -8.696 -13.565 -3.273 1.00 92.06 118 ASN A O 1
ATOM 912 N N . ALA A 1 119 ? -10.701 -12.754 -3.887 1.00 93.75 119 ALA A N 1
ATOM 913 C CA . ALA A 1 119 ? -10.850 -11.862 -2.745 1.00 93.75 119 ALA A CA 1
ATOM 914 C C . ALA A 1 119 ? -10.930 -12.633 -1.419 1.00 93.75 119 ALA A C 1
ATOM 916 O O . ALA A 1 119 ? -10.212 -12.282 -0.485 1.00 93.75 119 ALA A O 1
ATOM 917 N N . ILE A 1 120 ? -11.715 -13.717 -1.343 1.00 94.62 120 ILE A N 1
ATOM 918 C CA . ILE A 1 120 ? -11.797 -14.573 -0.143 1.00 94.62 120 ILE A CA 1
ATOM 919 C C . ILE A 1 120 ? -10.435 -15.206 0.157 1.00 94.62 120 ILE A C 1
ATOM 921 O O . ILE A 1 120 ? -9.920 -15.073 1.266 1.00 94.62 120 ILE A O 1
ATOM 925 N N . LYS A 1 121 ? -9.779 -15.802 -0.849 1.00 95.00 121 LYS A N 1
ATOM 926 C CA . LYS A 1 121 ? -8.429 -16.366 -0.678 1.00 95.00 121 LYS A CA 1
ATOM 927 C C . LYS A 1 121 ? -7.434 -15.321 -0.179 1.00 95.00 121 LYS A C 1
ATOM 929 O O . LYS A 1 121 ? -6.576 -15.638 0.643 1.00 95.00 121 LYS A O 1
ATOM 934 N N . LYS A 1 122 ? -7.513 -14.084 -0.679 1.00 94.44 122 LYS A N 1
ATOM 935 C CA . LYS A 1 122 ? -6.647 -12.978 -0.252 1.00 94.44 122 LYS A CA 1
ATOM 936 C C . LYS A 1 122 ? -6.962 -12.531 1.174 1.00 94.44 122 LYS A C 1
ATOM 938 O O . LYS A 1 122 ? -6.016 -12.300 1.921 1.00 94.44 122 LYS A O 1
ATOM 943 N N . LEU A 1 123 ? -8.240 -12.445 1.547 1.00 96.56 123 LEU A N 1
ATOM 944 C CA . LEU A 1 123 ? -8.699 -12.126 2.901 1.00 96.56 123 LEU A CA 1
ATOM 945 C C . LEU A 1 123 ? -8.077 -13.087 3.923 1.00 96.56 123 LEU A C 1
ATOM 947 O O . LEU A 1 123 ? -7.376 -12.638 4.832 1.00 96.56 123 LEU A O 1
ATOM 951 N N . ASP A 1 124 ? -8.238 -14.392 3.695 1.00 96.50 124 ASP A N 1
ATOM 952 C CA . ASP A 1 124 ? -7.738 -15.441 4.588 1.00 96.50 124 ASP A CA 1
ATOM 953 C C . ASP A 1 124 ? -6.208 -15.466 4.614 1.00 96.50 124 ASP A C 1
ATOM 955 O O . ASP A 1 124 ? -5.579 -15.400 5.671 1.00 96.50 124 ASP A O 1
ATOM 959 N N . LYS A 1 125 ? -5.580 -15.492 3.431 1.00 96.44 125 LYS A N 1
ATOM 960 C CA . LYS A 1 125 ? -4.120 -15.574 3.294 1.00 96.44 125 LYS A CA 1
ATOM 961 C C . LYS A 1 125 ? -3.395 -14.398 3.948 1.00 96.44 125 LYS A C 1
ATOM 963 O O . LYS A 1 125 ? -2.248 -14.557 4.356 1.00 96.44 125 LYS A O 1
ATOM 968 N N . LYS A 1 126 ? -4.013 -13.216 3.981 1.00 96.88 126 LYS A N 1
ATOM 969 C CA . LYS A 1 126 ? -3.415 -11.972 4.490 1.00 96.88 126 LYS A CA 1
ATOM 970 C C . LYS A 1 126 ? -3.929 -11.581 5.877 1.00 96.88 126 LYS A C 1
ATOM 972 O O . LYS A 1 126 ? -3.592 -10.497 6.340 1.00 96.88 126 LYS A O 1
ATOM 977 N N . ASN A 1 127 ? -4.726 -12.429 6.533 1.00 97.62 127 ASN A N 1
ATOM 978 C CA . ASN A 1 127 ? -5.292 -12.165 7.860 1.00 97.62 127 ASN A CA 1
ATOM 979 C C . ASN A 1 127 ? -6.051 -10.816 7.948 1.00 97.62 127 ASN A C 1
ATOM 981 O O . ASN A 1 127 ? -5.909 -10.036 8.902 1.00 97.62 127 ASN A O 1
ATOM 985 N N . LEU A 1 128 ? -6.842 -10.514 6.916 1.00 97.88 128 LEU A N 1
ATOM 986 C CA . LEU A 1 128 ? -7.609 -9.271 6.827 1.00 97.88 128 LEU A CA 1
ATOM 987 C C . LEU A 1 128 ? -8.924 -9.386 7.600 1.00 97.88 128 LEU A C 1
ATOM 989 O O . LEU A 1 128 ? -9.537 -10.446 7.663 1.00 97.88 128 LEU A O 1
ATOM 993 N N . ASN A 1 129 ? -9.397 -8.266 8.141 1.00 98.25 129 ASN A N 1
ATOM 994 C CA . ASN A 1 129 ? -10.756 -8.161 8.675 1.00 98.25 129 ASN A CA 1
ATOM 995 C C . ASN A 1 129 ? -11.774 -7.854 7.575 1.00 98.25 129 ASN A C 1
ATOM 997 O O . ASN A 1 129 ? -12.940 -8.214 7.705 1.00 98.25 129 ASN A O 1
ATOM 1001 N N . LEU A 1 130 ? -11.348 -7.147 6.525 1.00 97.56 130 LEU A N 1
ATOM 1002 C CA . LEU A 1 130 ? -12.212 -6.720 5.432 1.00 97.56 130 LEU A CA 1
ATOM 1003 C C . LEU A 1 130 ? -11.416 -6.622 4.129 1.00 97.56 130 LEU A C 1
ATOM 1005 O O . LEU A 1 130 ? -10.226 -6.294 4.133 1.00 97.56 130 LEU A O 1
ATOM 1009 N N . ILE A 1 131 ? -12.090 -6.887 3.013 1.00 95.88 131 ILE A N 1
ATOM 1010 C CA . ILE A 1 131 ? -11.559 -6.665 1.674 1.00 95.88 131 ILE A CA 1
ATOM 1011 C C . ILE A 1 131 ? -12.550 -5.841 0.855 1.00 95.88 131 ILE A C 1
ATOM 1013 O O . ILE A 1 131 ? -13.754 -6.095 0.913 1.00 95.88 131 ILE A O 1
ATOM 1017 N N . VAL A 1 132 ? -12.030 -4.826 0.166 1.00 93.69 132 VAL A N 1
ATOM 1018 C CA . VAL A 1 132 ? -12.776 -3.933 -0.734 1.00 93.69 132 VAL A CA 1
ATOM 1019 C C . VAL A 1 132 ? -12.496 -4.295 -2.181 1.00 93.69 132 VAL A C 1
ATOM 1021 O O . VAL A 1 132 ? -11.300 -4.492 -2.506 1.00 93.69 132 VAL A O 1
#

Foldseek 3Di:
DQQVVQQVCVVVPDAAEDEDADDPDDHRPNHNYHYDHALVSSLVVCVVCLVVDQEDAAPDPHDQKDFPDDDPDDDDDDPDDDDTDIDGGDPSLQVSLVPDDRHQYEEEDDDPPPRVVVQVVCCVNSNHPYYD

Secondary structure (DSSP, 8-state):
-HHHHHHHHHHTT---EEEE-S-SSPPPTTSEEEE-SSHHHHHHHHHTTGGG-SEEEE-----SEEESS--SS-PPP-SS-----EEEPP-HHHHHHHH-SS-EEEE----SSSHHHHHHHHHHHTT-SEE-

InterPro domains:
  IPR007085 DNA/pantothenate metabolism flavoprotein, C-terminal [PF04127] (1-132)
  IPR035929 CoaB-like superfamily [G3DSA:3.40.50.10300] (1-132)
  IPR035929 CoaB-like superfamily [SSF102645] (1-132)

Radius of gyration: 17.23 Å; chains: 1; bounding box: 39×35×48 Å

Organism: NCBI:txid1518452

Sequence (132 aa):
MGYALAEAAKTLGANVILVSGPTNLERPKEVEFIPVKSAIEMYEAVFSKFEEVDIAIACAAVADYRIKEYSTSKIKKSDGDLTFELSRNPDILMEMGVRKINQHLIGFAAESNDLVENAIKKLDKKNLNLIV

pLDDT: mean 95.5, std 3.7, range [77.94, 98.62]